Protein AF-A0A1Q5D2J1-F1 (afdb_monomer)

Secondary structure (DSSP, 8-state):
------------HHHHTT--GGG--SSSPPHHHHHHHHHHHHHHHHHHHHHHHHHHHHHH-

pLDDT: mean 73.79, std 14.38, range [53.5, 96.88]

Solvent-accessible surface area (backbone atoms only — not comparable to full-atom values): 4048 Å² total; per-residue (Å²): 134,87,77,91,80,77,76,98,63,94,70,50,74,53,54,77,74,67,41,69,80,86,73,78,79,84,80,71,80,56,69,66,58,54,50,52,53,52,52,51,55,53,52,50,54,58,49,54,52,51,54,50,50,54,57,49,53,67,74,74,108

Foldseek 3Di:
DDDPPDDDDPQDPQVVVPHDPVPPPPDDDDVVVVVVVVVVVVVVVVVVVVVVVVVVVVVVD

Structure (mmCIF, N/CA/C/O backbone):
data_AF-A0A1Q5D2J1-F1
#
_entry.id   AF-A0A1Q5D2J1-F1
#
loop_
_atom_site.group_PDB
_atom_site.id
_atom_site.type_symbol
_atom_site.label_atom_id
_atom_site.label_alt_id
_atom_site.label_comp_id
_atom_site.label_asym_id
_atom_site.label_entity_id
_atom_site.label_seq_id
_atom_site.pdbx_PDB_ins_code
_atom_site.Cartn_x
_atom_site.Cartn_y
_atom_site.Cartn_z
_atom_site.occupancy
_atom_site.B_iso_or_equiv
_atom_site.auth_seq_id
_atom_site.auth_comp_id
_atom_site.auth_asym_id
_atom_site.auth_atom_id
_atom_site.pdbx_PDB_model_num
ATOM 1 N N . MET A 1 1 ? -15.325 -11.198 -17.970 1.00 56.56 1 MET A N 1
ATOM 2 C CA . MET A 1 1 ? -14.104 -11.676 -18.657 1.00 56.56 1 MET A CA 1
ATOM 3 C C . MET A 1 1 ? -13.915 -10.827 -19.907 1.00 56.56 1 MET A C 1
ATOM 5 O O . MET A 1 1 ? -14.707 -10.950 -20.829 1.00 56.56 1 MET A O 1
ATOM 9 N N . LEU A 1 2 ? -12.983 -9.868 -19.878 1.00 56.09 2 LEU A N 1
ATOM 10 C CA . LEU A 1 2 ? -12.840 -8.831 -20.908 1.00 56.09 2 LEU A CA 1
ATOM 11 C C . LEU A 1 2 ? -12.140 -9.421 -22.146 1.00 56.09 2 LEU A C 1
ATOM 13 O O . LEU A 1 2 ? -10.974 -9.804 -22.075 1.00 56.09 2 LEU A O 1
ATOM 17 N N . GLY A 1 3 ? -12.869 -9.552 -23.254 1.00 59.56 3 GLY A N 1
ATOM 18 C CA . GLY A 1 3 ? -12.359 -10.114 -24.502 1.00 59.56 3 GLY A CA 1
ATOM 19 C C . GLY A 1 3 ? -11.218 -9.286 -25.092 1.00 59.56 3 GLY A C 1
ATOM 20 O O . GLY A 1 3 ? -11.417 -8.149 -25.503 1.00 59.56 3 GLY A O 1
ATOM 21 N N . VAL A 1 4 ? -10.030 -9.881 -25.207 1.00 68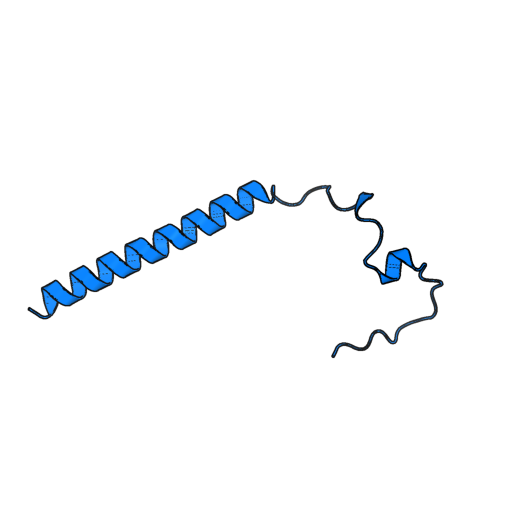.44 4 VAL A N 1
ATOM 22 C CA . VAL A 1 4 ? -8.919 -9.341 -26.009 1.00 68.44 4 VAL A CA 1
ATOM 23 C C . VAL A 1 4 ? -9.024 -9.840 -27.453 1.00 68.44 4 VAL A C 1
ATOM 25 O O . VAL A 1 4 ? -8.130 -10.481 -27.994 1.00 68.44 4 VAL A O 1
ATOM 28 N N . GLY A 1 5 ? -10.169 -9.572 -28.076 1.00 64.31 5 GLY A N 1
ATOM 29 C CA . GLY A 1 5 ? -10.363 -9.714 -29.514 1.00 64.31 5 GLY A CA 1
ATOM 30 C C . GLY A 1 5 ? -10.271 -8.340 -30.161 1.00 64.31 5 GLY A C 1
ATOM 31 O O . GLY A 1 5 ? -11.260 -7.620 -30.201 1.00 64.31 5 GLY A O 1
ATOM 32 N N . GLY A 1 6 ? -9.091 -7.952 -30.648 1.00 59.56 6 GLY A N 1
ATOM 33 C CA . GLY A 1 6 ? -8.929 -6.647 -31.288 1.00 59.56 6 GLY A CA 1
ATOM 34 C C . GLY A 1 6 ? -7.616 -6.485 -32.040 1.00 59.56 6 GLY A C 1
ATOM 35 O O . GLY A 1 6 ? -6.621 -6.052 -31.473 1.00 59.56 6 GLY A O 1
ATOM 36 N N . THR A 1 7 ? -7.661 -6.753 -33.348 1.00 55.47 7 THR A N 1
ATOM 37 C CA . THR A 1 7 ? -6.674 -6.416 -34.397 1.00 55.47 7 THR A CA 1
ATOM 38 C C . THR A 1 7 ? -5.316 -7.133 -34.355 1.00 55.47 7 THR A C 1
ATOM 40 O O . THR A 1 7 ? -4.520 -6.988 -33.435 1.00 55.47 7 THR A O 1
ATOM 43 N N . ARG A 1 8 ? -5.034 -7.896 -35.424 1.00 58.97 8 ARG A N 1
ATOM 44 C CA . ARG A 1 8 ? -3.774 -8.612 -35.693 1.00 58.97 8 ARG A CA 1
ATOM 45 C C . ARG A 1 8 ? -2.580 -7.647 -35.764 1.00 58.97 8 ARG A C 1
ATOM 47 O O . ARG A 1 8 ? -2.129 -7.284 -36.843 1.00 58.97 8 ARG A O 1
ATOM 54 N N . ARG A 1 9 ? -2.031 -7.256 -34.620 1.00 60.97 9 ARG A N 1
ATOM 55 C CA . ARG A 1 9 ? -0.651 -6.767 -34.516 1.00 60.97 9 ARG A CA 1
ATOM 56 C C . ARG A 1 9 ? 0.214 -7.970 -34.148 1.00 60.97 9 ARG A C 1
ATOM 58 O O . ARG A 1 9 ? -0.224 -8.799 -33.352 1.00 60.97 9 ARG A O 1
ATOM 65 N N . LYS A 1 10 ? 1.411 -8.111 -34.735 1.00 63.91 10 LYS A N 1
ATOM 66 C CA . LYS A 1 10 ? 2.397 -9.121 -34.306 1.00 63.91 10 LYS A CA 1
ATOM 67 C C . LYS A 1 10 ? 2.894 -8.747 -32.906 1.00 63.91 10 LYS A C 1
ATOM 69 O O . LYS A 1 10 ? 3.973 -8.192 -32.745 1.00 63.91 10 LYS A O 1
ATOM 74 N N . LEU A 1 11 ? 2.059 -8.975 -31.899 1.00 65.00 11 LEU A N 1
ATOM 75 C CA . LEU A 1 11 ? 2.412 -8.800 -30.503 1.00 65.00 11 LEU A CA 1
ATOM 76 C C . LEU A 1 11 ? 3.398 -9.915 -30.161 1.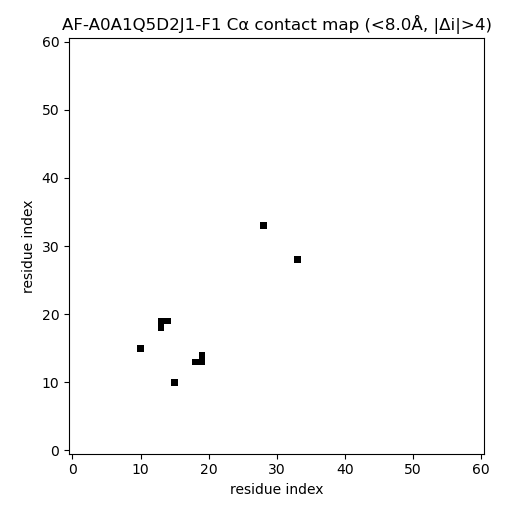00 65.00 11 LEU A C 1
ATOM 78 O O . LEU A 1 11 ? 3.052 -11.096 -30.203 1.00 65.00 11 LEU A O 1
ATOM 82 N N . GLY A 1 12 ? 4.648 -9.531 -29.901 1.00 71.31 12 GLY A N 1
ATOM 83 C CA . GLY A 1 12 ? 5.677 -10.454 -29.440 1.00 71.31 12 GLY A CA 1
ATOM 84 C C . GLY A 1 12 ? 5.272 -11.110 -28.119 1.00 71.31 12 GLY A C 1
ATOM 85 O O . GLY A 1 12 ? 4.468 -10.571 -27.354 1.00 71.31 12 GLY A O 1
ATOM 86 N N . ARG A 1 13 ? 5.847 -12.283 -27.838 1.00 69.81 13 ARG A N 1
ATOM 87 C CA . ARG A 1 13 ? 5.575 -13.064 -26.619 1.00 69.81 13 ARG A CA 1
ATOM 88 C C . ARG A 1 13 ? 5.753 -12.237 -25.342 1.00 69.81 13 ARG A C 1
ATOM 90 O O . ARG A 1 13 ? 5.004 -12.427 -24.386 1.00 69.81 13 ARG A O 1
ATOM 97 N N . ASP A 1 14 ? 6.696 -11.302 -25.356 1.00 63.72 14 ASP A N 1
ATOM 98 C CA . ASP A 1 14 ? 6.994 -10.430 -24.222 1.00 63.72 14 ASP A CA 1
ATOM 99 C C . ASP A 1 14 ? 5.873 -9.427 -23.968 1.00 63.72 14 ASP A C 1
ATOM 101 O O . ASP A 1 14 ? 5.451 -9.266 -22.828 1.00 63.72 14 ASP A O 1
ATOM 105 N N . ALA A 1 15 ? 5.284 -8.845 -25.017 1.00 65.88 15 ALA A N 1
ATOM 106 C CA . ALA A 1 15 ? 4.130 -7.954 -24.892 1.00 65.88 15 ALA A CA 1
ATOM 107 C C . ALA A 1 15 ? 2.897 -8.679 -24.319 1.00 65.88 15 ALA A C 1
ATOM 109 O O . ALA A 1 15 ? 2.185 -8.124 -23.486 1.00 65.88 15 ALA A O 1
ATOM 110 N N . LEU A 1 16 ? 2.683 -9.945 -24.701 1.00 68.19 16 LEU A N 1
ATOM 111 C CA . LEU A 1 16 ? 1.591 -10.778 -24.177 1.00 68.19 16 LEU A CA 1
ATOM 112 C C . LEU A 1 16 ? 1.781 -11.164 -22.702 1.00 68.19 16 LEU A C 1
ATOM 114 O O . LEU A 1 16 ? 0.804 -11.432 -22.008 1.00 68.19 16 LEU A O 1
ATOM 118 N N . ARG A 1 17 ? 3.025 -11.181 -22.210 1.00 71.88 17 ARG A N 1
ATOM 119 C CA . ARG A 1 17 ? 3.364 -11.442 -20.800 1.00 71.88 17 ARG A CA 1
ATOM 120 C C . ARG A 1 17 ? 3.529 -10.173 -19.963 1.00 71.88 17 ARG A C 1
ATOM 122 O O . ARG A 1 17 ? 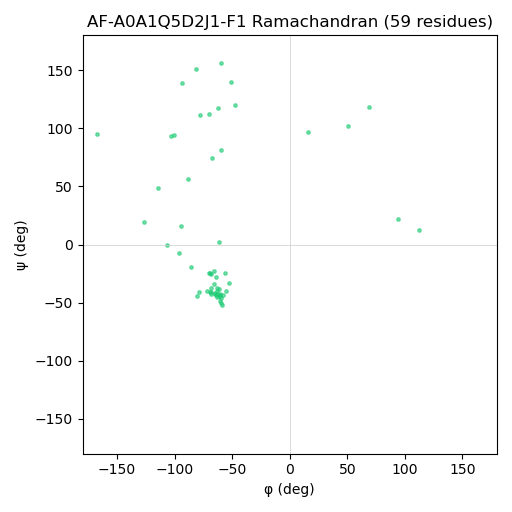4.061 -10.236 -18.858 1.00 71.88 17 ARG A O 1
ATOM 129 N N . GLY A 1 18 ? 3.055 -9.038 -20.470 1.00 67.25 18 GLY A N 1
ATOM 130 C CA . GLY A 1 18 ? 3.097 -7.770 -19.750 1.00 67.25 18 GLY A CA 1
ATOM 131 C C . GLY A 1 18 ? 4.311 -6.899 -20.053 1.00 67.25 18 GLY A C 1
ATOM 132 O O . GLY A 1 18 ? 4.607 -6.050 -19.226 1.00 67.25 18 GLY A O 1
ATOM 133 N N . GLY A 1 19 ? 4.964 -7.099 -21.205 1.00 61.97 19 GLY A N 1
ATOM 134 C CA . GLY A 1 19 ? 5.860 -6.164 -21.894 1.00 61.97 19 GLY A CA 1
ATOM 135 C C . GLY A 1 19 ? 6.955 -5.567 -21.021 1.00 61.97 19 GLY A C 1
ATOM 136 O O . GLY A 1 19 ? 6.685 -4.645 -20.267 1.00 61.97 19 GLY A O 1
ATOM 137 N N . ASP A 1 20 ? 8.169 -6.097 -21.168 1.00 55.47 20 ASP A N 1
ATOM 138 C CA . ASP A 1 20 ? 9.441 -5.605 -20.630 1.00 55.47 20 ASP A CA 1
ATOM 139 C C . ASP A 1 20 ? 9.326 -4.559 -19.501 1.00 55.47 20 ASP A C 1
ATOM 141 O O . ASP A 1 20 ? 9.177 -3.351 -19.715 1.00 55.47 20 ASP A O 1
ATOM 145 N N . ARG A 1 21 ? 9.425 -5.037 -18.255 1.00 57.38 21 ARG A N 1
ATOM 146 C CA . ARG A 1 21 ? 9.437 -4.200 -17.042 1.00 57.38 21 ARG A CA 1
ATOM 147 C C . ARG A 1 21 ? 10.627 -3.226 -16.997 1.00 57.38 21 ARG A C 1
ATOM 149 O O . ARG A 1 21 ? 10.759 -2.500 -16.023 1.00 57.38 21 ARG A O 1
ATOM 156 N N . SER A 1 22 ? 11.477 -3.197 -18.023 1.00 55.75 22 SER A N 1
ATOM 157 C CA . SER A 1 22 ? 12.589 -2.260 -18.168 1.00 55.75 22 SER A CA 1
ATOM 158 C C . SER A 1 22 ? 12.144 -0.795 -18.348 1.00 55.75 22 SER A C 1
ATOM 160 O O . SER A 1 22 ? 12.892 0.115 -18.007 1.00 55.75 22 SER A O 1
ATOM 162 N N . GLY A 1 23 ? 10.912 -0.532 -18.809 1.00 54.44 23 GLY A N 1
ATOM 163 C CA . GLY A 1 23 ? 10.461 0.831 -19.145 1.00 54.44 23 GLY A CA 1
ATOM 164 C C . GLY A 1 23 ? 9.475 1.509 -18.185 1.00 54.44 23 GLY A C 1
ATOM 165 O O . GLY A 1 23 ? 9.055 2.630 -18.460 1.00 54.44 23 GLY A O 1
ATOM 166 N N . ARG A 1 24 ? 9.042 0.866 -17.088 1.00 53.50 24 ARG A N 1
ATOM 167 C CA . ARG A 1 24 ? 7.947 1.384 -16.233 1.00 53.50 24 ARG A CA 1
ATOM 168 C C . ARG A 1 24 ? 8.403 1.769 -14.826 1.00 53.50 24 ARG A C 1
ATOM 170 O O . ARG A 1 24 ? 7.758 1.433 -13.840 1.00 53.50 24 ARG A O 1
ATOM 177 N N . ASN A 1 25 ? 9.491 2.527 -14.751 1.00 56.16 25 ASN A N 1
ATOM 178 C CA . ASN A 1 25 ? 9.955 3.150 -13.509 1.00 56.16 25 ASN A CA 1
ATOM 179 C C . ASN A 1 25 ? 10.162 4.670 -13.642 1.00 56.16 25 ASN A C 1
ATOM 181 O O . ASN A 1 25 ? 10.847 5.261 -12.815 1.00 56.16 25 ASN A O 1
ATOM 185 N N . SER A 1 26 ? 9.567 5.333 -14.640 1.00 56.69 26 SER A N 1
ATOM 186 C CA . SER A 1 26 ? 9.604 6.798 -14.739 1.00 56.69 26 SER A CA 1
ATOM 187 C C . SER A 1 26 ? 8.276 7.423 -14.291 1.00 56.69 26 SER A C 1
ATOM 189 O O . SER A 1 26 ? 7.358 7.581 -15.095 1.00 56.69 26 SER A O 1
ATOM 191 N N . GLY A 1 27 ? 8.188 7.800 -13.010 1.00 56.28 27 GLY A N 1
ATOM 192 C CA . GLY A 1 27 ? 7.334 8.919 -12.582 1.00 56.28 27 GLY A CA 1
ATOM 193 C C . GLY A 1 27 ? 6.094 8.631 -11.726 1.00 56.28 27 GLY A C 1
ATOM 194 O O . GLY A 1 27 ? 5.277 9.531 -11.571 1.00 56.28 27 GLY A O 1
ATOM 195 N N . GLY A 1 28 ? 5.923 7.430 -11.166 1.00 62.41 28 GLY A N 1
ATOM 196 C CA . GLY A 1 28 ? 4.927 7.206 -10.103 1.00 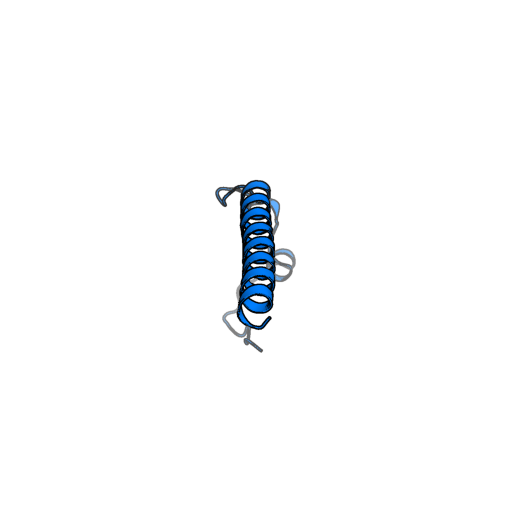62.41 28 GLY A CA 1
ATOM 197 C C . GLY A 1 28 ? 5.471 7.637 -8.734 1.00 62.41 28 GLY A C 1
ATOM 198 O O . GLY A 1 28 ? 6.692 7.569 -8.558 1.00 62.41 28 GLY A O 1
ATOM 199 N N . PRO A 1 29 ? 4.625 8.078 -7.775 1.00 61.16 29 PRO A N 1
ATOM 200 C CA . PRO A 1 29 ? 5.074 8.330 -6.406 1.00 61.16 29 PRO A CA 1
ATOM 201 C C . PRO A 1 29 ? 5.833 7.103 -5.903 1.00 61.16 29 PRO A C 1
ATOM 203 O O . PRO A 1 29 ? 5.464 5.974 -6.228 1.00 61.16 29 PRO A O 1
ATOM 206 N N . ASP A 1 30 ? 6.927 7.335 -5.173 1.00 76.44 30 ASP A N 1
ATOM 207 C CA . ASP A 1 30 ? 7.775 6.263 -4.660 1.00 76.44 30 ASP A CA 1
ATOM 208 C C . ASP A 1 30 ? 6.878 5.189 -4.010 1.00 76.44 30 ASP A C 1
ATOM 210 O O . ASP A 1 30 ? 6.129 5.512 -3.081 1.00 76.44 30 ASP A O 1
ATOM 214 N N . PRO A 1 31 ? 6.896 3.928 -4.483 1.00 78.94 31 PRO A N 1
ATOM 215 C CA . PRO A 1 31 ? 6.049 2.870 -3.932 1.00 78.94 31 PRO A CA 1
ATOM 216 C C . PRO A 1 31 ? 6.258 2.696 -2.422 1.00 78.94 31 PRO A C 1
ATOM 218 O O . PRO A 1 31 ? 5.362 2.245 -1.703 1.00 78.94 31 PRO A O 1
ATOM 221 N N . LEU A 1 32 ? 7.429 3.086 -1.907 1.00 84.38 32 LEU A N 1
ATOM 222 C CA . LEU A 1 32 ? 7.689 3.130 -0.477 1.00 84.38 32 LEU A CA 1
ATOM 223 C C . LEU A 1 32 ? 6.946 4.280 0.219 1.00 84.38 32 LEU A C 1
ATOM 225 O O . LEU A 1 32 ? 6.425 4.081 1.319 1.00 84.38 32 LEU A O 1
ATOM 229 N N . ALA A 1 33 ? 6.868 5.460 -0.400 1.00 83.44 33 ALA A N 1
ATOM 230 C CA . ALA A 1 33 ? 6.100 6.594 0.110 1.00 83.44 33 ALA A CA 1
ATOM 231 C C . ALA A 1 33 ? 4.600 6.269 0.164 1.00 83.44 33 ALA A C 1
ATOM 233 O O . ALA A 1 33 ? 3.979 6.448 1.212 1.00 83.44 33 ALA A O 1
ATOM 234 N N . GLU A 1 34 ? 4.048 5.673 -0.896 1.00 84.19 34 GLU A N 1
ATOM 235 C CA . GLU A 1 34 ? 2.642 5.243 -0.939 1.00 84.19 34 GLU A CA 1
ATOM 236 C C . GLU A 1 34 ? 2.334 4.208 0.157 1.00 84.19 34 GLU A C 1
ATOM 238 O O . GLU A 1 34 ? 1.350 4.322 0.893 1.00 84.19 34 GLU A O 1
ATOM 243 N N . LYS A 1 35 ? 3.233 3.235 0.355 1.00 91.56 35 LYS A N 1
ATOM 244 C CA . LYS A 1 35 ? 3.107 2.249 1.435 1.00 91.56 35 LYS A CA 1
ATOM 245 C C . LYS A 1 35 ? 3.109 2.904 2.820 1.00 91.56 35 LYS A C 1
ATOM 247 O O . LYS A 1 35 ? 2.327 2.502 3.682 1.00 91.56 35 LYS A O 1
ATOM 252 N N . ARG A 1 36 ? 3.977 3.892 3.063 1.00 92.50 36 ARG A N 1
ATOM 253 C CA . ARG A 1 36 ? 4.048 4.605 4.354 1.00 92.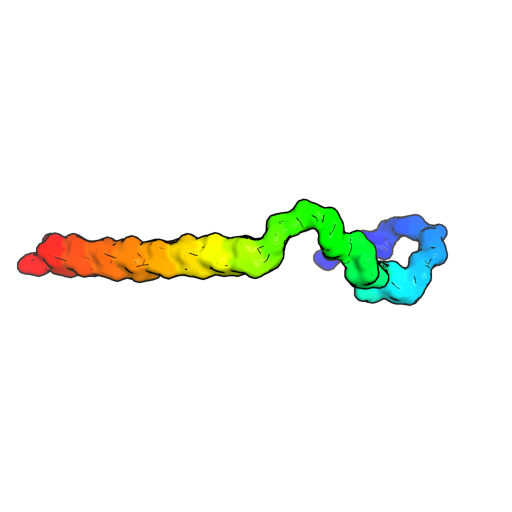50 36 ARG A CA 1
ATOM 254 C C . ARG A 1 36 ? 2.767 5.385 4.630 1.00 92.50 36 ARG A C 1
ATOM 256 O O . ARG A 1 36 ? 2.260 5.328 5.750 1.00 92.50 36 ARG A O 1
ATOM 263 N N . GLU A 1 37 ? 2.223 6.059 3.623 1.00 91.75 37 GLU A N 1
ATOM 264 C CA . GLU A 1 37 ? 0.951 6.774 3.749 1.00 91.75 37 GLU A CA 1
ATOM 265 C C . GLU A 1 37 ? -0.222 5.830 4.026 1.00 91.75 37 GLU A C 1
ATOM 267 O O . GLU A 1 37 ? -1.033 6.098 4.917 1.00 91.75 37 GLU A O 1
ATOM 272 N N . LEU A 1 38 ? -0.290 4.698 3.320 1.00 94.81 38 LEU A N 1
ATOM 273 C CA . LEU A 1 38 ? -1.334 3.697 3.533 1.00 94.81 38 LEU A CA 1
ATOM 274 C C . LEU A 1 38 ? -1.286 3.132 4.960 1.00 94.81 38 LEU A C 1
ATOM 276 O O . LEU A 1 38 ? -2.316 3.027 5.628 1.00 94.81 38 LEU A O 1
ATOM 280 N N . LEU A 1 39 ? -0.084 2.813 5.450 1.00 96.50 39 LEU A N 1
ATOM 281 C CA . LEU A 1 39 ? 0.111 2.324 6.814 1.00 96.50 39 LEU A CA 1
ATOM 282 C C . LEU A 1 39 ? -0.284 3.370 7.861 1.00 96.50 39 LEU A C 1
ATOM 284 O O . LEU A 1 39 ? -0.920 3.010 8.852 1.00 96.50 39 LEU A O 1
ATOM 288 N N . ARG A 1 40 ? 0.029 4.652 7.635 1.00 95.75 40 ARG A N 1
ATOM 289 C CA . ARG A 1 40 ? -0.372 5.747 8.530 1.00 95.75 40 ARG A CA 1
ATOM 290 C C . ARG A 1 40 ? -1.894 5.839 8.652 1.00 95.75 40 ARG A C 1
ATOM 292 O O . ARG A 1 40 ? -2.405 5.806 9.768 1.00 95.75 40 ARG A O 1
ATOM 299 N N . LYS A 1 41 ? -2.614 5.863 7.524 1.00 95.81 41 LYS A N 1
ATOM 300 C CA . LYS A 1 41 ? -4.089 5.927 7.503 1.00 95.81 41 LYS A CA 1
ATOM 301 C C . LYS A 1 41 ? -4.733 4.715 8.178 1.00 95.81 41 LYS A C 1
ATOM 303 O O . LYS A 1 41 ? -5.734 4.840 8.876 1.00 95.81 41 LYS A O 1
ATOM 308 N N . LEU A 1 42 ? -4.161 3.527 7.985 1.00 96.88 42 LEU A N 1
ATOM 309 C CA . LEU A 1 42 ? -4.668 2.304 8.605 1.00 96.88 42 LEU A CA 1
ATOM 310 C C . LEU A 1 42 ? -4.463 2.300 10.127 1.00 96.88 42 LEU A C 1
ATOM 312 O O . LEU A 1 42 ? -5.333 1.831 10.859 1.00 96.88 42 LEU A O 1
ATOM 316 N N . GLN A 1 43 ? -3.337 2.825 10.612 1.00 95.12 43 GLN A N 1
ATOM 317 C CA . GLN A 1 43 ? -3.096 2.974 12.048 1.00 95.12 43 GLN A CA 1
ATOM 318 C C . GLN A 1 43 ? -4.018 4.017 12.686 1.00 95.12 43 GLN A C 1
ATOM 320 O O . GLN A 1 43 ? -4.529 3.767 13.773 1.00 95.12 43 GLN A O 1
ATOM 325 N N . GLU A 1 44 ? -4.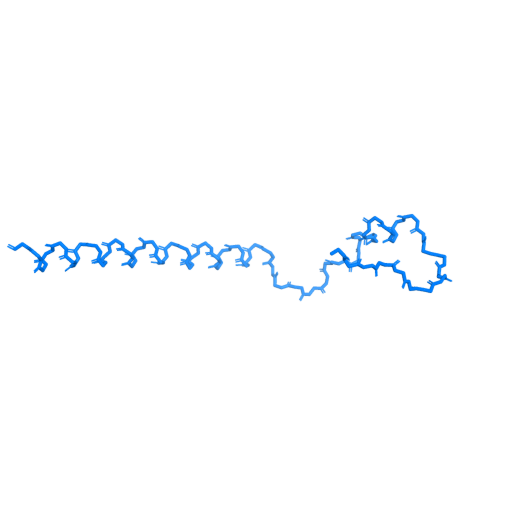249 5.144 12.013 1.00 94.19 44 GLU A N 1
ATOM 326 C CA . GLU A 1 44 ? -5.154 6.209 12.462 1.00 94.19 44 GLU A CA 1
ATOM 327 C C . GLU A 1 44 ? -6.581 5.683 12.646 1.00 94.19 44 GLU A C 1
ATOM 329 O O . GLU A 1 44 ? -7.098 5.716 13.760 1.00 94.19 44 GLU A O 1
ATOM 334 N N . ARG A 1 45 ? -7.141 5.019 11.626 1.00 93.88 45 ARG A N 1
ATOM 335 C CA . ARG A 1 45 ? -8.469 4.388 11.718 1.00 93.88 45 ARG A CA 1
ATOM 336 C C . ARG A 1 45 ? -8.586 3.395 12.875 1.00 93.88 45 ARG A C 1
ATOM 338 O O . ARG A 1 45 ? -9.602 3.355 13.555 1.00 93.88 45 ARG A O 1
ATOM 345 N N . ARG A 1 46 ? -7.544 2.590 13.123 1.00 93.38 46 ARG A N 1
ATOM 346 C CA . ARG A 1 46 ? -7.529 1.628 14.243 1.00 93.38 46 ARG A CA 1
ATOM 347 C C . ARG A 1 46 ? -7.468 2.295 15.618 1.00 93.38 46 ARG A C 1
ATOM 349 O O . ARG A 1 46 ? -7.822 1.648 16.599 1.00 93.38 46 ARG A O 1
ATOM 356 N N . ARG A 1 47 ? -6.939 3.517 15.719 1.00 92.38 47 ARG A N 1
ATOM 357 C CA . ARG A 1 47 ? -6.922 4.292 16.969 1.00 92.38 47 ARG A CA 1
ATOM 358 C C . ARG A 1 47 ? -8.266 4.969 17.191 1.00 92.38 47 ARG A C 1
ATOM 360 O O . ARG A 1 47 ? -8.800 4.860 18.284 1.00 92.38 47 ARG A O 1
ATOM 367 N N . GLU A 1 48 ? -8.823 5.574 16.146 1.00 91.62 48 GLU A N 1
ATOM 368 C CA . GLU A 1 48 ? -10.158 6.180 16.180 1.00 91.62 48 GLU A CA 1
ATOM 369 C C . GLU A 1 48 ? -11.230 5.159 16.570 1.00 91.62 48 GLU A C 1
ATOM 371 O O . GLU A 1 48 ? -12.060 5.452 17.419 1.00 91.62 48 GLU A O 1
ATOM 376 N N . GLN A 1 49 ? -11.176 3.942 16.017 1.00 90.00 49 GLN A N 1
ATOM 377 C CA . GLN A 1 49 ? -12.106 2.865 16.375 1.00 90.00 49 GLN A CA 1
ATOM 378 C C . GLN A 1 49 ? -12.032 2.498 17.862 1.00 90.00 49 GLN A C 1
ATOM 380 O O . GLN A 1 49 ? -13.067 2.427 18.510 1.00 90.00 49 GLN A O 1
ATOM 385 N N . ARG A 1 50 ? -10.827 2.347 18.428 1.00 89.19 50 ARG A N 1
ATOM 386 C CA . ARG A 1 50 ? -10.674 2.046 19.863 1.00 89.19 50 ARG A CA 1
ATOM 387 C C . ARG A 1 50 ? -11.170 3.173 20.758 1.00 89.19 50 ARG A C 1
ATOM 389 O O . ARG A 1 50 ? -11.830 2.915 21.750 1.00 89.19 50 ARG A O 1
ATOM 396 N N . GLN A 1 51 ? -10.878 4.418 20.390 1.00 85.75 51 GLN A N 1
ATOM 397 C CA . GLN A 1 51 ? -11.358 5.581 21.138 1.00 85.75 51 GLN A CA 1
ATOM 398 C C . GLN A 1 51 ? -12.883 5.710 21.074 1.00 85.75 51 GLN A C 1
ATOM 400 O O . 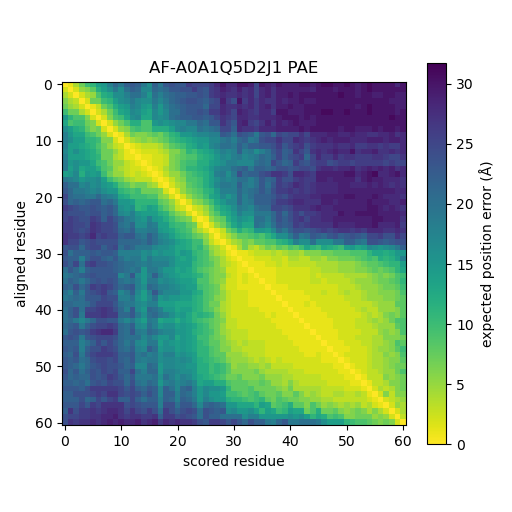GLN A 1 51 ? -13.503 6.147 22.036 1.00 85.75 51 GLN A O 1
ATOM 405 N N . GLN A 1 52 ? -13.494 5.335 19.947 1.00 83.06 52 GLN A N 1
ATOM 406 C CA . GLN A 1 52 ? -14.948 5.283 19.824 1.00 83.06 52 GLN A CA 1
ATOM 407 C C . GLN A 1 52 ? -15.545 4.174 20.688 1.00 83.06 52 GLN A C 1
ATOM 409 O O . GLN A 1 52 ? -16.535 4.439 21.355 1.00 83.06 52 GLN A O 1
ATOM 414 N N . GLU A 1 53 ? -14.936 2.986 20.720 1.00 80.94 53 GLU A N 1
ATOM 415 C CA . GLU A 1 53 ? -15.363 1.870 21.576 1.00 80.94 53 GLU A CA 1
ATOM 416 C C . GLU A 1 53 ? -15.300 2.246 23.068 1.00 80.94 53 GLU A C 1
ATOM 418 O O . GLU A 1 53 ? -16.301 2.120 23.771 1.00 80.94 53 GLU A O 1
ATOM 423 N N . GLU A 1 54 ? -14.184 2.826 23.524 1.00 78.19 54 GLU A N 1
ATOM 424 C CA . GLU A 1 54 ? -14.016 3.318 24.902 1.00 78.19 54 GLU A CA 1
ATOM 425 C C . GLU A 1 54 ? -15.041 4.415 25.247 1.00 78.19 54 GLU A C 1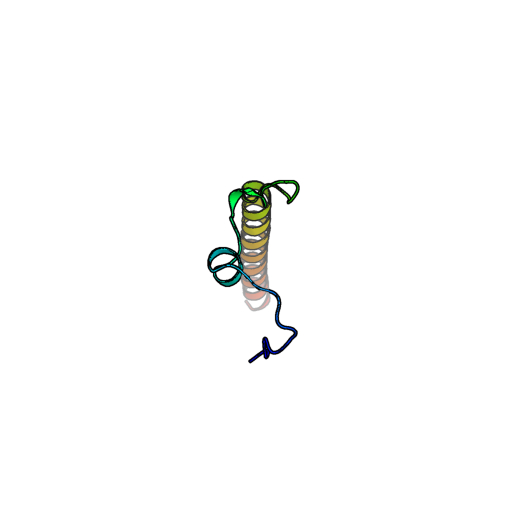
ATOM 427 O O . GLU A 1 54 ? -15.693 4.364 26.289 1.00 78.19 54 GLU A O 1
ATOM 432 N N . ALA A 1 55 ? -15.267 5.374 24.342 1.00 76.75 55 ALA A N 1
ATOM 433 C CA . ALA A 1 55 ? -16.246 6.442 24.548 1.00 76.75 55 ALA A CA 1
ATOM 434 C C . ALA A 1 55 ? -17.707 5.957 24.504 1.00 76.75 55 ALA A C 1
ATOM 436 O O . ALA A 1 55 ? -18.596 6.628 25.039 1.00 76.75 55 ALA A O 1
ATOM 437 N N . THR A 1 56 ? -17.987 4.838 23.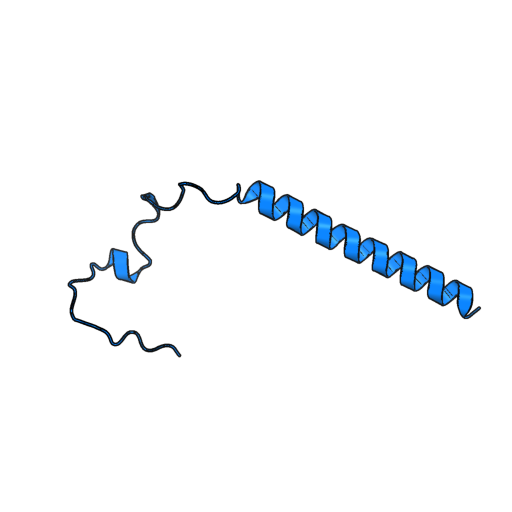828 1.00 77.12 56 THR A N 1
ATOM 438 C CA . THR A 1 56 ? -19.312 4.209 23.860 1.00 77.12 56 THR A CA 1
ATOM 439 C C . THR A 1 56 ? -19.530 3.415 25.137 1.00 77.12 56 THR A C 1
ATOM 441 O O . THR A 1 56 ? -20.603 3.562 25.716 1.00 77.12 56 THR A O 1
ATOM 444 N N . ASP A 1 57 ? -18.521 2.683 25.618 1.00 75.00 57 ASP A N 1
ATOM 445 C CA . ASP A 1 57 ? -18.597 1.926 26.874 1.00 75.00 57 ASP A CA 1
ATOM 446 C C . ASP A 1 57 ? -18.798 2.857 28.082 1.00 75.00 57 ASP A C 1
ATOM 448 O O . ASP A 1 57 ? -19.666 2.598 28.917 1.00 75.00 57 ASP A O 1
ATOM 452 N N . GLU A 1 58 ? -18.093 3.996 28.134 1.00 70.00 58 GLU A N 1
ATOM 453 C CA . GLU A 1 58 ? -18.258 5.012 29.191 1.00 70.00 58 GLU A CA 1
ATOM 454 C C . GLU A 1 58 ? -19.643 5.678 29.201 1.00 70.00 58 GLU A C 1
ATOM 456 O O . GLU A 1 58 ? -20.104 6.129 30.245 1.00 70.00 58 GLU A O 1
ATOM 461 N N . LYS A 1 59 ? -20.321 5.765 28.050 1.00 68.00 59 LYS A N 1
ATOM 462 C CA . LYS A 1 59 ? -21.671 6.350 27.957 1.00 68.00 59 LYS A CA 1
ATOM 463 C C . LYS A 1 59 ? -22.785 5.357 28.265 1.00 68.00 59 LYS A C 1
ATOM 465 O O . LYS A 1 59 ? -23.915 5.785 28.500 1.00 68.00 59 LYS A O 1
ATOM 470 N N . THR A 1 60 ? -22.499 4.061 28.187 1.00 67.12 60 THR A N 1
ATOM 471 C CA . THR A 1 60 ? -23.462 2.991 28.474 1.00 67.12 60 THR A CA 1
ATOM 472 C C . THR A 1 60 ? -23.374 2.441 29.897 1.00 67.12 60 THR A C 1
ATOM 474 O O . THR A 1 60 ? -24.242 1.648 30.265 1.00 67.12 60 THR A O 1
ATOM 477 N N . SER A 1 61 ? -22.371 2.851 30.685 1.00 58.31 61 SER A N 1
ATOM 478 C CA . SER A 1 61 ? -22.230 2.519 32.112 1.00 58.31 61 SER A CA 1
ATOM 479 C C . SER A 1 61 ? -22.793 3.599 33.032 1.00 58.31 61 SER A C 1
ATOM 481 O O . SER A 1 61 ? -23.106 3.215 34.182 1.00 58.31 61 SER A O 1
#

Radius of gyration: 23.52 Å; Cα contacts (8 Å, |Δi|>4): 5; chains: 1; bounding box: 36×22×68 Å

Mean predicted aligned error: 15.39 Å

Sequence (61 aa):
MLGVGGTRRKLGRDALRGGDRSGRNSGGPDPLAEKRELLRKLQERRREQRQQEEATDEKTS